Protein AF-A0AA35Y0D8-F1 (afdb_monomer)

Secondary structure (DSSP, 8-state):
---SS-PPPPPHHHHHHHHHHHHH-SSSPPPPHHHHHH----PPPPPPPSSPP------HHHHHHHHHHHHTT--

Radius of gyration: 23.93 Å; Cα contacts (8 Å, |Δi|>4): 8; chains: 1; bounding box: 60×32×38 Å

Organism: NCBI:txid2959299

Structure (mmCIF, N/CA/C/O backbone):
data_AF-A0AA35Y0D8-F1
#
_entry.id   AF-A0AA35Y0D8-F1
#
loop_
_atom_site.group_PDB
_atom_site.id
_atom_site.type_symbol
_atom_site.label_atom_id
_atom_site.label_alt_id
_atom_site.label_comp_id
_atom_site.label_asym_id
_atom_site.label_entity_id
_atom_site.label_seq_id
_atom_site.pdbx_PDB_ins_code
_atom_site.Cartn_x
_atom_site.Cartn_y
_atom_site.Cartn_z
_atom_site.occupancy
_atom_site.B_iso_or_equiv
_atom_site.auth_seq_id
_atom_site.auth_comp_id
_atom_site.auth_asym_id
_atom_site.auth_atom_id
_atom_site.pdbx_PDB_model_num
ATOM 1 N N . MET A 1 1 ? 6.339 -15.915 20.940 1.00 50.44 1 MET A N 1
ATOM 2 C CA . MET A 1 1 ? 7.181 -15.328 19.871 1.00 50.44 1 MET A CA 1
ATOM 3 C C . MET A 1 1 ? 7.415 -13.858 20.185 1.00 50.44 1 MET A C 1
ATOM 5 O O . MET A 1 1 ? 6.449 -13.148 20.436 1.00 50.44 1 MET A O 1
ATOM 9 N N . LYS A 1 2 ? 8.674 -13.412 20.236 1.00 41.44 2 LYS A N 1
ATOM 10 C CA . LYS A 1 2 ? 9.029 -12.003 20.467 1.00 41.44 2 LYS A CA 1
ATOM 11 C C . LYS A 1 2 ? 8.743 -11.226 19.176 1.00 41.44 2 LYS A C 1
ATOM 13 O O . LYS A 1 2 ? 9.258 -11.602 18.125 1.00 41.44 2 LYS A O 1
ATOM 18 N N . ARG A 1 3 ? 7.862 -10.220 19.223 1.00 59.38 3 ARG A N 1
ATOM 19 C CA . ARG A 1 3 ? 7.517 -9.412 18.039 1.00 59.38 3 ARG A CA 1
ATOM 20 C C . ARG A 1 3 ? 8.748 -8.612 17.602 1.00 59.38 3 ARG A C 1
ATOM 22 O O . ARG A 1 3 ? 9.474 -8.100 18.446 1.00 59.38 3 ARG A O 1
ATOM 29 N N . LYS A 1 4 ? 8.995 -8.569 16.290 1.00 61.78 4 LYS A N 1
ATOM 30 C CA . LYS A 1 4 ? 10.235 -8.059 15.676 1.00 61.78 4 LYS A CA 1
ATOM 31 C C . LYS A 1 4 ? 10.329 -6.522 15.631 1.00 61.78 4 LYS A C 1
ATOM 33 O O . LYS A 1 4 ? 11.375 -6.016 15.250 1.00 61.78 4 LYS A O 1
ATOM 38 N N . THR A 1 5 ? 9.274 -5.790 16.000 1.00 71.06 5 THR A N 1
ATOM 39 C CA . THR A 1 5 ? 9.208 -4.322 15.889 1.00 71.06 5 THR A CA 1
ATOM 40 C C . THR A 1 5 ? 8.424 -3.686 17.036 1.00 71.06 5 THR A C 1
ATOM 42 O O . THR A 1 5 ? 7.381 -4.216 17.431 1.00 71.06 5 THR A O 1
ATOM 45 N N . ASP A 1 6 ? 8.884 -2.516 17.491 1.00 81.38 6 ASP A N 1
ATOM 46 C CA . ASP A 1 6 ? 8.179 -1.613 18.414 1.00 81.38 6 ASP A CA 1
ATOM 47 C C . ASP A 1 6 ? 7.021 -0.904 17.690 1.00 81.38 6 ASP A C 1
ATOM 49 O O . ASP A 1 6 ? 7.059 0.291 17.404 1.00 81.38 6 ASP A O 1
ATOM 53 N N . LEU A 1 7 ? 5.995 -1.670 17.314 1.00 84.81 7 LEU A N 1
ATOM 54 C CA . LEU A 1 7 ? 4.795 -1.134 16.678 1.00 84.81 7 LEU A CA 1
ATOM 55 C C . LEU A 1 7 ? 3.832 -0.607 17.749 1.00 84.81 7 LEU A C 1
ATOM 57 O O . LEU A 1 7 ? 3.313 -1.389 18.550 1.00 84.81 7 LEU A O 1
ATOM 61 N N . ILE A 1 8 ? 3.582 0.703 17.732 1.00 88.69 8 ILE A N 1
ATOM 62 C CA . ILE A 1 8 ? 2.538 1.348 18.536 1.00 88.69 8 ILE A CA 1
ATOM 63 C C . ILE A 1 8 ? 1.196 1.093 17.846 1.00 88.69 8 ILE A C 1
ATOM 65 O O . ILE A 1 8 ? 1.037 1.408 16.668 1.00 88.69 8 ILE A O 1
ATOM 69 N N . TYR A 1 9 ? 0.260 0.477 18.565 1.00 89.62 9 TYR A N 1
ATOM 70 C CA . TYR A 1 9 ? -1.090 0.205 18.073 1.00 89.62 9 TYR A CA 1
ATOM 71 C C . TYR A 1 9 ? -2.031 1.348 18.489 1.00 89.62 9 TYR A C 1
ATOM 73 O O . TYR A 1 9 ? -1.824 1.882 19.583 1.00 89.62 9 TYR A O 1
ATOM 81 N N . PRO A 1 10 ? -3.035 1.717 17.672 1.00 94.56 10 PRO A N 1
ATOM 82 C CA . PRO A 1 10 ? -4.053 2.679 18.079 1.00 94.56 10 PRO A CA 1
ATOM 83 C C . PRO A 1 10 ? -4.753 2.258 19.374 1.00 94.56 10 PRO A C 1
ATOM 85 O O . PRO A 1 10 ? -4.973 1.071 19.627 1.00 94.56 10 PRO A O 1
ATOM 88 N N . THR A 1 11 ? -5.111 3.239 20.192 1.00 96.25 11 THR A N 1
ATOM 89 C CA . THR A 1 11 ? -6.062 3.046 21.291 1.00 96.25 11 THR A CA 1
ATOM 90 C C . THR A 1 11 ? -7.473 2.812 20.746 1.00 96.25 11 THR A C 1
ATOM 92 O O . THR A 1 11 ? -7.772 3.161 19.605 1.00 96.25 11 THR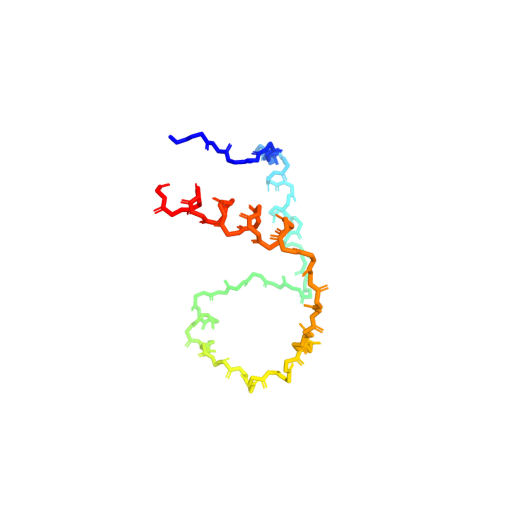 A O 1
ATOM 95 N N . ASP A 1 12 ? -8.376 2.278 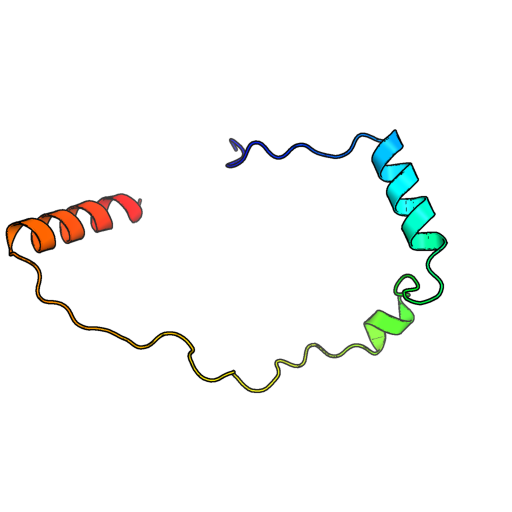21.570 1.00 96.94 12 ASP A N 1
ATOM 96 C CA . ASP A 1 12 ? -9.772 2.049 21.166 1.00 96.94 12 ASP A CA 1
ATOM 97 C C . ASP A 1 12 ? -10.487 3.351 20.749 1.00 96.94 12 ASP A C 1
ATOM 99 O O . ASP A 1 12 ? -11.338 3.354 19.856 1.00 96.94 12 ASP A O 1
ATOM 103 N N . GLU A 1 13 ? -10.130 4.478 21.373 1.00 97.12 13 GLU A N 1
ATOM 104 C CA . GLU A 1 13 ? -10.675 5.796 21.032 1.00 97.12 13 GLU A CA 1
ATOM 105 C C . GLU A 1 13 ? -10.203 6.270 19.653 1.00 97.12 13 GLU A C 1
ATOM 107 O O . GLU A 1 13 ? -11.004 6.774 18.856 1.00 97.12 13 GLU A O 1
ATOM 112 N N . GLU A 1 14 ? -8.915 6.083 19.358 1.00 97.00 14 GLU A N 1
ATOM 113 C CA . GLU A 1 14 ? -8.318 6.395 18.058 1.00 97.00 14 GLU A CA 1
ATOM 114 C C . GLU A 1 14 ? -8.873 5.477 16.966 1.00 97.00 14 GLU A C 1
ATOM 116 O O . GLU A 1 14 ? -9.256 5.959 15.902 1.00 97.00 14 GLU A O 1
ATOM 121 N N . GLU A 1 15 ? -9.016 4.183 17.248 1.00 97.00 15 GLU A N 1
ATOM 122 C CA . GLU A 1 15 ? -9.639 3.201 16.356 1.00 97.00 15 GLU A CA 1
ATOM 123 C C . GLU A 1 15 ? -11.081 3.610 16.008 1.00 97.00 15 GLU A C 1
ATOM 125 O O . GLU A 1 15 ? -11.479 3.643 14.841 1.00 97.00 15 GLU A O 1
ATOM 130 N N . ALA A 1 16 ? -11.873 4.013 17.008 1.00 96.56 16 ALA A N 1
ATOM 131 C CA . ALA A 1 16 ? -13.231 4.501 16.783 1.00 96.56 16 ALA A CA 1
ATOM 132 C C . ALA A 1 16 ? -13.259 5.804 15.965 1.00 96.56 16 ALA A C 1
ATOM 134 O O . ALA A 1 16 ? -14.184 6.015 15.177 1.00 96.56 16 ALA A O 1
ATOM 135 N N . ALA A 1 17 ? -12.280 6.696 16.146 1.00 97.25 17 ALA A N 1
ATOM 136 C CA . ALA A 1 17 ? -12.160 7.921 15.358 1.00 97.25 17 ALA A CA 1
ATOM 137 C C . ALA A 1 17 ? -11.806 7.637 13.892 1.00 97.25 17 ALA A C 1
ATOM 139 O O . ALA A 1 17 ? -12.420 8.228 13.002 1.00 97.25 17 ALA A O 1
ATOM 140 N N . ILE A 1 18 ? -10.890 6.700 13.647 1.00 95.31 18 ILE A N 1
ATOM 141 C CA . ILE A 1 18 ? -10.515 6.239 12.305 1.00 95.31 18 ILE A CA 1
ATOM 142 C C . ILE A 1 18 ? -11.737 5.652 11.592 1.00 95.31 18 ILE A C 1
ATOM 144 O O . ILE A 1 18 ? -12.060 6.086 10.487 1.00 95.31 18 ILE A O 1
ATOM 148 N N . ASN A 1 19 ? -12.481 4.760 12.253 1.00 95.12 19 ASN A N 1
ATOM 149 C CA . ASN A 1 19 ? -13.681 4.141 11.678 1.00 95.12 19 ASN A CA 1
ATOM 150 C C . ASN A 1 19 ? -14.778 5.169 11.349 1.00 95.12 19 ASN A C 1
ATOM 152 O O . ASN A 1 19 ? -15.418 5.080 10.302 1.00 95.12 19 ASN A O 1
ATOM 156 N N . ARG A 1 20 ? -14.970 6.202 12.185 1.00 94.75 20 ARG A N 1
ATOM 157 C CA . ARG A 1 20 ? -15.890 7.312 11.860 1.00 94.75 20 ARG A CA 1
ATOM 158 C C . ARG A 1 20 ? -15.444 8.098 10.631 1.00 94.75 20 ARG A C 1
ATOM 160 O O . ARG A 1 20 ? -16.298 8.497 9.847 1.00 94.75 20 ARG A O 1
ATOM 167 N N . GLY A 1 21 ? -14.142 8.338 10.489 1.00 93.69 21 GLY A N 1
ATOM 168 C CA . GLY A 1 21 ? -13.580 9.035 9.333 1.00 93.69 21 GLY A CA 1
ATOM 169 C C . GLY A 1 21 ? -13.796 8.257 8.037 1.00 93.69 21 GLY A C 1
ATOM 170 O O . GLY A 1 21 ? -14.301 8.825 7.075 1.00 93.69 21 GLY A O 1
ATOM 171 N N . ILE A 1 22 ? -13.503 6.951 8.047 1.00 93.88 22 ILE A N 1
ATOM 172 C CA . ILE A 1 22 ? -13.726 6.051 6.902 1.00 93.88 22 ILE A CA 1
ATOM 173 C C . ILE A 1 22 ? -15.201 6.076 6.476 1.00 93.88 22 ILE A C 1
ATOM 175 O O . ILE A 1 22 ? -15.498 6.253 5.300 1.00 93.88 22 ILE A O 1
ATOM 179 N N . ALA A 1 23 ? -16.133 5.991 7.430 1.00 92.62 23 ALA A N 1
ATOM 180 C CA . ALA A 1 23 ? -17.568 5.989 7.137 1.00 92.62 23 ALA A CA 1
ATOM 181 C C . ALA A 1 23 ? -18.111 7.318 6.568 1.00 92.62 23 ALA A C 1
ATOM 183 O O . ALA A 1 23 ? -19.200 7.336 5.994 1.00 92.62 23 ALA A O 1
ATOM 184 N N . GLN A 1 24 ? -17.401 8.435 6.757 1.00 94.38 24 GLN A N 1
ATOM 185 C CA . GLN A 1 24 ? -17.803 9.759 6.264 1.00 94.38 24 GLN A CA 1
ATOM 186 C C . GLN A 1 24 ? -17.213 10.094 4.886 1.00 94.38 24 GLN A C 1
ATOM 188 O O . GLN A 1 24 ? -17.637 11.078 4.276 1.00 94.38 24 GLN A O 1
ATOM 193 N N . ASP A 1 25 ? -16.260 9.301 4.392 1.00 94.25 25 ASP A N 1
ATOM 194 C CA . ASP A 1 25 ? -15.610 9.524 3.103 1.00 94.25 25 ASP A CA 1
ATOM 195 C C . ASP A 1 25 ? -16.504 9.055 1.943 1.00 94.25 25 ASP A C 1
ATOM 197 O O . ASP A 1 25 ? -16.640 7.864 1.658 1.00 94.25 25 ASP A O 1
ATOM 201 N N . ALA A 1 26 ? -17.136 10.015 1.264 1.00 93.06 26 ALA A N 1
ATOM 202 C CA . ALA A 1 26 ? -18.015 9.743 0.131 1.00 93.06 26 ALA A CA 1
ATOM 203 C C . ALA A 1 26 ? -17.260 9.306 -1.137 1.00 93.06 26 ALA A C 1
ATOM 205 O O . ALA A 1 26 ? -17.842 8.616 -1.978 1.00 93.06 26 ALA A O 1
ATOM 206 N N . ASP A 1 27 ? -15.989 9.694 -1.283 1.00 95.81 27 ASP A N 1
ATOM 207 C CA . ASP A 1 27 ? -15.175 9.365 -2.458 1.00 95.81 27 ASP A CA 1
ATOM 208 C C . ASP A 1 27 ? -14.569 7.957 -2.352 1.00 95.81 27 ASP A C 1
ATOM 210 O O . ASP A 1 27 ? -14.197 7.357 -3.366 1.00 95.81 27 ASP A O 1
ATOM 214 N N . ASN A 1 28 ? -14.500 7.404 -1.138 1.00 91.94 28 ASN A N 1
ATOM 215 C CA . ASN A 1 28 ? -13.935 6.088 -0.864 1.00 91.94 28 ASN A CA 1
ATOM 216 C C . ASN A 1 28 ? -14.814 5.265 0.105 1.00 91.94 28 ASN A C 1
ATOM 218 O O . ASN A 1 28 ? -14.427 5.042 1.254 1.00 91.94 28 ASN A O 1
ATOM 222 N N . PRO A 1 29 ? -15.988 4.782 -0.346 1.00 91.12 29 PRO A N 1
ATOM 223 C CA . PRO A 1 29 ? -16.881 3.984 0.487 1.00 91.12 29 PRO A CA 1
ATOM 224 C C . PRO A 1 29 ? -16.276 2.617 0.849 1.00 91.12 29 PRO A C 1
ATOM 226 O O . PRO A 1 29 ? -15.473 2.049 0.104 1.00 91.12 29 PRO A O 1
ATOM 229 N N . GLU A 1 30 ? -16.717 2.042 1.970 1.00 91.31 30 GLU A N 1
ATOM 230 C CA . GLU A 1 30 ? -16.306 0.695 2.376 1.00 91.31 30 GLU A CA 1
ATOM 231 C C . GLU A 1 30 ? -16.743 -0.380 1.368 1.00 91.31 30 GLU A C 1
ATOM 233 O O . GLU A 1 30 ? -17.857 -0.370 0.839 1.00 91.31 30 GLU A O 1
ATOM 238 N N . LEU A 1 31 ? -15.858 -1.353 1.1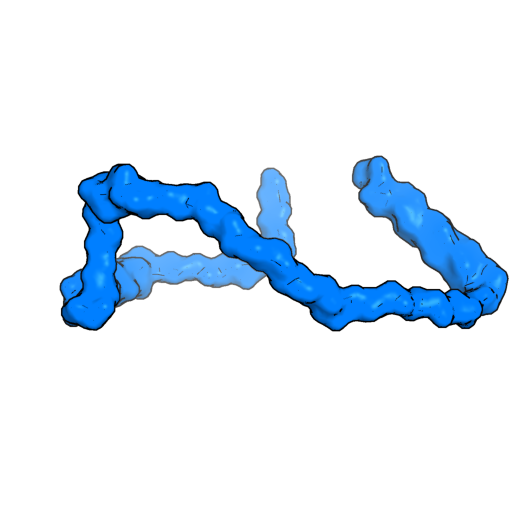31 1.00 91.19 31 LEU A N 1
ATOM 239 C CA . LEU A 1 31 ? -16.116 -2.457 0.212 1.00 91.19 31 LEU A CA 1
ATOM 240 C C . LEU A 1 31 ? -17.155 -3.424 0.782 1.00 91.19 31 LEU A C 1
ATOM 242 O O . LEU A 1 31 ? -16.991 -3.983 1.868 1.00 91.19 31 LEU A O 1
ATOM 246 N N . THR A 1 32 ? -18.191 -3.707 -0.000 1.00 92.94 32 THR A N 1
ATOM 247 C CA . THR A 1 32 ? -19.224 -4.680 0.358 1.00 92.94 32 THR A CA 1
ATOM 248 C C . THR A 1 32 ? -18.812 -6.105 -0.014 1.00 92.94 32 THR A C 1
ATOM 250 O O . THR A 1 32 ? -17.972 -6.339 -0.886 1.00 92.94 32 THR A O 1
ATOM 253 N N . ALA A 1 33 ? -19.484 -7.103 0.568 1.00 91.81 33 ALA A N 1
ATOM 254 C CA . ALA A 1 33 ? -19.331 -8.506 0.160 1.00 91.81 33 ALA A CA 1
ATOM 255 C C . ALA A 1 33 ? -19.602 -8.726 -1.346 1.00 91.81 33 ALA A C 1
ATOM 257 O O . ALA A 1 33 ? -18.961 -9.561 -1.989 1.00 91.81 33 ALA A O 1
ATOM 258 N N . GLY A 1 34 ? -20.530 -7.952 -1.921 1.00 93.38 34 GLY A N 1
ATOM 259 C CA . GLY A 1 34 ? -20.829 -7.975 -3.351 1.00 93.38 34 GLY A CA 1
ATOM 260 C C . GLY A 1 34 ? -19.656 -7.489 -4.204 1.00 93.38 34 GLY A C 1
ATOM 261 O O . GLY A 1 34 ? -19.390 -8.074 -5.256 1.00 93.38 34 GLY A O 1
ATO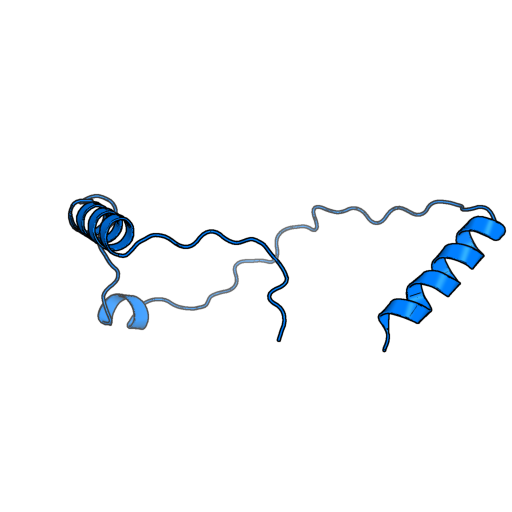M 262 N N . ASP A 1 35 ? -18.906 -6.494 -3.733 1.00 92.62 35 ASP A N 1
ATOM 263 C CA . ASP A 1 35 ? -17.728 -5.973 -4.434 1.00 92.62 35 ASP A CA 1
ATOM 264 C C . ASP A 1 35 ? -16.620 -7.022 -4.495 1.00 92.62 35 ASP A C 1
ATOM 266 O O . ASP A 1 35 ? -16.087 -7.299 -5.574 1.00 92.62 35 ASP A O 1
ATOM 270 N N . PHE A 1 36 ? -16.362 -7.713 -3.380 1.00 89.94 36 PHE A N 1
ATOM 271 C CA . PHE A 1 36 ? -15.394 -8.813 -3.338 1.00 89.94 36 PHE A CA 1
ATOM 272 C C . PHE A 1 36 ? -15.733 -9.940 -4.321 1.00 89.94 36 PHE A C 1
ATOM 274 O O . PHE A 1 36 ? -14.826 -10.510 -4.925 1.00 89.94 36 PHE A O 1
ATOM 281 N N . SER A 1 37 ? -17.019 -10.236 -4.539 1.00 89.19 37 SER A N 1
ATOM 282 C CA . SER A 1 37 ? -17.441 -11.265 -5.505 1.00 89.19 37 SER A CA 1
ATOM 283 C C . SER A 1 37 ? -17.139 -10.899 -6.966 1.00 89.19 37 SER A C 1
ATOM 285 O O . SER A 1 37 ? -16.973 -11.780 -7.812 1.00 89.19 37 SER A O 1
ATOM 287 N N . ARG A 1 38 ? -17.056 -9.597 -7.274 1.00 89.69 38 ARG A N 1
ATOM 288 C CA . ARG A 1 38 ? -16.794 -9.067 -8.622 1.00 89.69 38 ARG A CA 1
ATOM 289 C C . ARG A 1 38 ? -15.307 -8.825 -8.875 1.00 89.69 38 ARG A C 1
ATOM 291 O O . ARG A 1 38 ? -14.873 -8.833 -10.029 1.00 89.69 38 ARG A O 1
ATOM 298 N N . MET A 1 39 ? -14.524 -8.621 -7.819 1.00 89.69 39 MET A N 1
ATOM 299 C CA . MET A 1 39 ? -13.079 -8.434 -7.902 1.00 89.69 39 MET A CA 1
ATOM 300 C C . MET A 1 39 ? -12.380 -9.728 -8.327 1.00 89.69 39 MET A C 1
ATOM 302 O O . MET A 1 39 ? -12.525 -10.784 -7.715 1.00 89.69 39 ME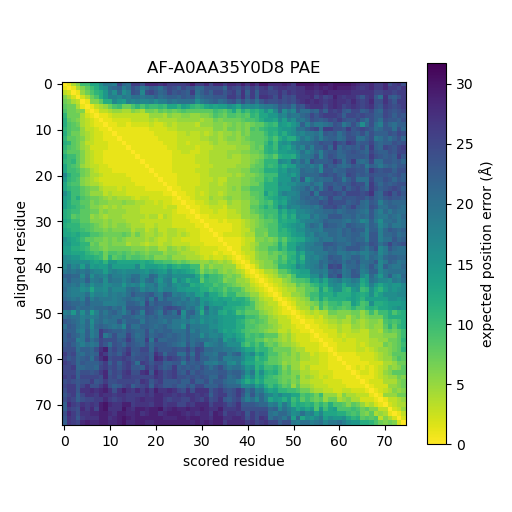T A O 1
ATOM 306 N N . LYS A 1 40 ? -11.563 -9.648 -9.378 1.00 84.94 40 LYS A N 1
ATOM 307 C CA . LYS A 1 40 ? -10.738 -10.768 -9.842 1.00 84.94 40 LYS A CA 1
ATOM 308 C C . LYS A 1 40 ? -9.298 -10.543 -9.402 1.00 84.94 40 LYS A C 1
ATOM 310 O O . LYS A 1 40 ? -8.740 -9.474 -9.634 1.00 84.94 40 LYS A O 1
ATOM 315 N N . ARG A 1 41 ? -8.657 -11.563 -8.822 1.00 78.50 41 ARG A N 1
ATOM 316 C CA . ARG A 1 41 ? -7.209 -11.541 -8.553 1.00 78.50 41 ARG A CA 1
ATOM 317 C C . ARG A 1 41 ? -6.444 -11.720 -9.862 1.00 78.50 41 ARG A C 1
ATOM 319 O O . ARG A 1 41 ? -5.949 -12.800 -10.166 1.00 78.50 41 ARG A O 1
ATOM 326 N N . THR A 1 42 ? -6.367 -10.667 -10.661 1.00 84.94 42 THR A N 1
ATOM 327 C CA . THR A 1 42 ? -5.560 -10.651 -11.880 1.00 84.94 42 THR A CA 1
ATOM 328 C C . THR A 1 42 ? -4.211 -10.027 -11.572 1.00 84.94 42 THR A C 1
ATOM 330 O O . THR A 1 42 ? -4.124 -8.846 -11.237 1.00 84.94 42 THR A O 1
ATOM 333 N N . ARG A 1 43 ? -3.137 -10.809 -11.699 1.00 80.38 43 ARG A N 1
ATOM 334 C CA . ARG A 1 43 ? -1.790 -10.241 -11.745 1.00 80.38 43 ARG A CA 1
ATOM 335 C C . ARG A 1 43 ? -1.671 -9.489 -13.071 1.00 80.38 43 ARG A C 1
ATOM 337 O O . ARG A 1 43 ? -1.840 -10.088 -14.129 1.00 80.38 43 ARG A O 1
ATOM 344 N N . GLY A 1 44 ? -1.407 -8.186 -13.009 1.00 83.62 44 GLY A N 1
ATOM 345 C CA . GLY A 1 44 ? -1.059 -7.419 -14.205 1.00 83.62 44 GLY A CA 1
ATOM 346 C C . GLY A 1 44 ? 0.233 -7.950 -14.844 1.00 83.62 44 GLY A C 1
ATOM 347 O O . GLY A 1 44 ? 0.957 -8.725 -14.208 1.00 83.62 44 GLY A O 1
ATOM 348 N N . PRO A 1 45 ? 0.561 -7.539 -16.078 1.00 87.38 45 PRO A N 1
ATOM 349 C CA . PRO A 1 45 ? 1.831 -7.891 -16.702 1.00 87.38 45 PRO A CA 1
ATOM 350 C C . PRO A 1 45 ? 2.999 -7.641 -15.744 1.00 87.38 45 PRO A C 1
ATOM 352 O O . PRO A 1 45 ? 3.027 -6.632 -15.031 1.00 87.38 45 PRO A O 1
ATOM 355 N N . GLN A 1 46 ? 3.952 -8.574 -15.693 1.00 86.50 46 GLN A N 1
ATOM 356 C CA . GLN A 1 46 ? 5.149 -8.374 -14.887 1.00 86.50 46 GLN A CA 1
ATOM 357 C C . GLN A 1 46 ? 5.846 -7.099 -15.365 1.00 86.50 46 GLN A C 1
ATOM 359 O O . GLN A 1 46 ? 6.248 -7.004 -16.522 1.00 86.50 46 GLN A O 1
ATOM 364 N N . LYS A 1 47 ? 5.967 -6.113 -14.470 1.00 84.38 47 LYS A N 1
ATOM 365 C CA . LYS A 1 47 ? 6.737 -4.899 -14.746 1.00 84.38 47 LYS A CA 1
ATOM 366 C C . LYS A 1 47 ? 8.180 -5.282 -15.067 1.00 84.38 47 LYS A C 1
ATOM 368 O O . LYS A 1 47 ? 8.697 -6.263 -14.524 1.00 84.38 47 LYS A O 1
ATOM 373 N N . ALA A 1 48 ? 8.818 -4.489 -15.923 1.00 86.25 48 ALA A N 1
ATOM 374 C CA . ALA A 1 48 ? 10.237 -4.645 -16.198 1.00 86.25 48 ALA A CA 1
ATOM 375 C C . ALA A 1 48 ? 11.034 -4.656 -14.873 1.00 86.25 48 ALA A C 1
ATOM 377 O O . ALA A 1 48 ? 10.697 -3.891 -13.959 1.00 86.25 48 ALA A O 1
ATOM 378 N N . PRO A 1 49 ? 12.061 -5.513 -14.735 1.00 84.38 49 PRO A N 1
ATOM 379 C CA . PRO A 1 49 ? 12.921 -5.504 -13.559 1.00 84.38 49 PRO A CA 1
ATOM 380 C C . PRO A 1 49 ? 13.565 -4.123 -13.390 1.00 84.38 49 PRO A C 1
ATOM 382 O O . PRO A 1 49 ? 14.326 -3.684 -14.245 1.00 84.38 49 PRO A O 1
ATOM 385 N N . LEU A 1 50 ? 13.262 -3.432 -12.287 1.00 89.00 50 LEU A N 1
ATOM 386 C CA . LEU A 1 50 ? 13.885 -2.137 -11.978 1.00 89.00 50 LEU A CA 1
ATOM 387 C C . LEU A 1 50 ? 15.355 -2.289 -11.565 1.00 89.00 50 LEU A C 1
ATOM 389 O O . LEU A 1 50 ? 16.145 -1.365 -11.730 1.00 89.00 50 LEU A O 1
ATOM 393 N N . LYS A 1 51 ? 15.721 -3.446 -11.001 1.00 90.00 51 LYS A N 1
ATOM 394 C CA . LYS A 1 51 ? 17.077 -3.722 -10.524 1.00 90.00 51 LYS A CA 1
ATOM 395 C C . LYS A 1 51 ? 17.904 -4.347 -11.641 1.00 90.00 51 LYS A C 1
ATOM 397 O O . LYS A 1 51 ? 17.530 -5.391 -12.172 1.00 90.00 51 LYS A O 1
ATOM 402 N N . GLN A 1 52 ? 19.036 -3.723 -11.949 1.00 88.94 52 GLN A N 1
ATOM 403 C CA . GLN A 1 52 ? 20.043 -4.289 -12.839 1.00 88.94 52 GLN A CA 1
ATOM 404 C C . GLN A 1 52 ? 20.992 -5.181 -12.027 1.00 88.94 52 GLN A C 1
ATOM 406 O O . GLN A 1 52 ? 21.451 -4.752 -10.965 1.00 88.94 52 GLN A O 1
ATOM 411 N N . PRO A 1 53 ? 21.289 -6.411 -12.482 1.00 89.88 53 PRO A N 1
ATOM 412 C CA . PRO A 1 53 ? 22.330 -7.209 -11.858 1.00 89.88 53 PRO A CA 1
ATOM 413 C C . PRO A 1 53 ? 23.678 -6.530 -12.106 1.00 89.88 53 PRO A C 1
ATOM 415 O O . PRO A 1 53 ? 24.031 -6.231 -13.246 1.00 89.88 53 PRO A O 1
ATOM 418 N N . VAL A 1 54 ? 24.427 -6.286 -11.036 1.00 92.12 54 VAL A N 1
ATOM 419 C CA . VAL A 1 54 ? 25.783 -5.738 -11.108 1.00 92.12 54 VAL A CA 1
ATOM 420 C C . VAL A 1 54 ? 26.766 -6.757 -10.558 1.00 92.12 54 VAL A C 1
ATOM 422 O O . VAL A 1 54 ? 26.528 -7.375 -9.523 1.00 92.12 54 VAL A O 1
ATOM 425 N N . SER A 1 55 ? 27.876 -6.938 -11.265 1.00 92.81 55 SER A N 1
ATOM 426 C CA . SER A 1 55 ? 29.007 -7.738 -10.807 1.00 92.81 55 SER A CA 1
ATOM 427 C C . SER A 1 55 ? 30.102 -6.809 -10.300 1.00 92.81 55 SER A C 1
ATOM 429 O O . SER A 1 55 ? 30.548 -5.929 -11.037 1.00 92.81 55 SER A O 1
ATOM 431 N N . MET A 1 56 ? 30.566 -7.030 -9.076 1.00 91.94 56 MET A N 1
ATOM 432 C CA . MET A 1 56 ? 31.720 -6.337 -8.507 1.00 91.94 56 MET A CA 1
ATOM 433 C C . MET A 1 56 ? 32.770 -7.353 -8.076 1.00 91.94 56 MET A C 1
ATOM 435 O O . MET A 1 56 ? 32.436 -8.455 -7.644 1.00 91.94 56 MET A O 1
ATOM 439 N N . ARG A 1 57 ? 34.044 -6.988 -8.226 1.00 92.62 57 ARG A N 1
ATOM 440 C CA . ARG A 1 57 ? 35.144 -7.775 -7.672 1.00 92.62 57 ARG A CA 1
ATOM 441 C C . ARG A 1 57 ? 35.329 -7.368 -6.222 1.00 92.62 57 ARG A C 1
ATOM 443 O O . ARG A 1 57 ? 35.389 -6.180 -5.927 1.00 92.62 57 ARG A O 1
ATOM 450 N N . LEU A 1 58 ? 35.403 -8.364 -5.357 1.00 91.56 58 LEU A N 1
ATOM 451 C CA . LEU A 1 58 ? 35.698 -8.195 -3.945 1.00 91.56 58 LEU A CA 1
ATOM 452 C C . LEU A 1 58 ? 37.062 -8.822 -3.673 1.00 91.56 58 LEU A C 1
ATOM 454 O O . LEU A 1 58 ? 37.435 -9.795 -4.335 1.00 91.56 58 LEU A O 1
ATOM 458 N N . ASP A 1 59 ? 37.784 -8.286 -2.695 1.00 94.00 59 ASP A N 1
ATOM 459 C CA . ASP A 1 59 ? 38.996 -8.931 -2.204 1.00 94.00 59 ASP A CA 1
ATOM 460 C C . ASP A 1 59 ? 38.661 -10.281 -1.566 1.00 94.00 59 ASP A C 1
ATOM 462 O O . ASP A 1 59 ? 37.575 -10.479 -1.009 1.00 94.00 59 ASP A O 1
ATOM 466 N N . ALA A 1 60 ? 39.608 -11.218 -1.632 1.00 91.94 60 ALA A N 1
ATOM 467 C CA . ALA A 1 60 ? 39.406 -12.587 -1.163 1.00 91.94 60 ALA A CA 1
ATOM 468 C C . ALA A 1 60 ? 38.987 -12.654 0.319 1.00 91.9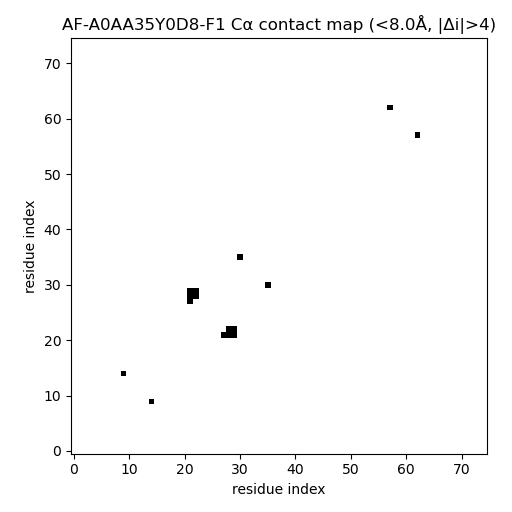4 60 ALA A C 1
ATOM 470 O O . ALA A 1 60 ? 38.167 -13.493 0.689 1.00 91.94 60 ALA A O 1
ATOM 471 N N . GLU A 1 61 ? 39.499 -11.744 1.154 1.00 94.88 61 GLU A N 1
ATOM 472 C CA . GLU A 1 61 ? 39.112 -11.636 2.563 1.00 94.88 61 GLU A CA 1
ATOM 473 C C . GLU A 1 61 ? 37.626 -11.280 2.725 1.00 94.88 61 GLU A C 1
ATOM 475 O O . GLU A 1 61 ? 36.909 -11.949 3.470 1.00 94.88 61 GLU A O 1
ATOM 480 N N . ILE A 1 62 ? 37.147 -10.277 1.981 1.00 90.25 62 ILE A N 1
ATOM 481 C CA . ILE A 1 62 ? 35.753 -9.815 2.017 1.00 90.25 62 ILE A CA 1
ATOM 482 C C . ILE A 1 62 ? 34.814 -10.883 1.455 1.00 90.25 62 ILE A C 1
ATOM 484 O O . ILE A 1 62 ? 33.777 -11.163 2.054 1.00 90.25 62 ILE A O 1
ATOM 488 N N . GLY A 1 63 ? 35.193 -11.529 0.349 1.00 87.62 63 GLY A N 1
ATOM 489 C CA . GLY A 1 63 ? 34.441 -12.659 -0.202 1.00 87.62 63 GLY A CA 1
ATOM 490 C C . GLY A 1 63 ? 34.304 -13.804 0.804 1.00 87.62 63 GLY A C 1
ATOM 491 O O . GLY A 1 63 ? 33.208 -14.321 1.003 1.00 87.62 63 GLY A O 1
ATOM 492 N N . GLY A 1 64 ? 35.390 -14.140 1.508 1.00 88.19 64 GLY A N 1
ATOM 493 C CA . GLY A 1 64 ? 35.376 -15.163 2.556 1.00 88.19 64 GLY A CA 1
ATOM 494 C C . GLY A 1 64 ? 34.575 -14.769 3.802 1.00 88.19 64 GLY A C 1
ATOM 495 O O . GLY A 1 64 ? 33.985 -15.635 4.445 1.00 88.19 64 GLY A O 1
ATOM 496 N N . LEU A 1 65 ? 34.535 -13.482 4.167 1.00 89.50 65 LEU A N 1
ATOM 497 C CA . LEU A 1 65 ? 33.687 -12.981 5.257 1.00 89.50 65 LEU A CA 1
ATOM 498 C C . LEU A 1 65 ? 32.199 -13.075 4.906 1.00 89.50 65 LEU A C 1
ATOM 500 O O . LEU A 1 65 ? 31.415 -13.511 5.748 1.00 89.50 65 LEU A O 1
ATOM 504 N N . LEU A 1 66 ? 31.825 -12.713 3.675 1.00 86.00 66 LEU A N 1
ATOM 505 C CA . LEU A 1 66 ? 30.442 -12.803 3.204 1.00 86.00 66 LEU A CA 1
ATOM 506 C C . LEU A 1 66 ? 29.953 -14.253 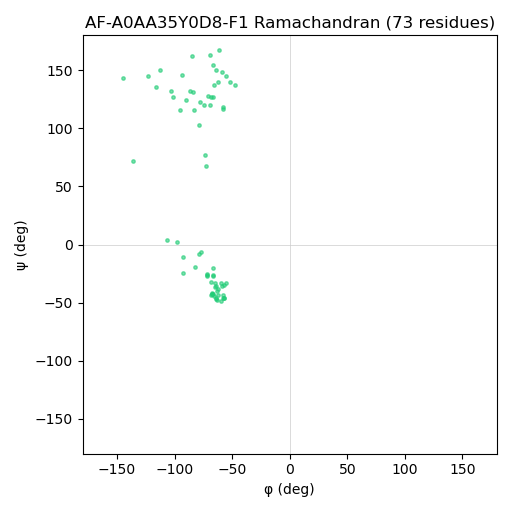3.170 1.00 86.00 66 LEU A C 1
ATOM 508 O O . LEU A 1 66 ? 28.888 -14.534 3.713 1.00 86.00 66 LEU A O 1
ATOM 512 N N . ASP A 1 67 ? 30.757 -15.168 2.628 1.00 85.88 67 ASP A N 1
ATOM 513 C CA . ASP A 1 67 ? 30.443 -16.602 2.590 1.00 85.88 67 ASP A CA 1
ATOM 514 C C . ASP A 1 67 ? 30.194 -17.167 3.998 1.00 85.88 67 ASP A C 1
ATOM 516 O O . ASP A 1 67 ? 29.165 -17.788 4.266 1.00 85.88 67 ASP A O 1
ATOM 520 N N . ARG A 1 68 ? 31.074 -16.831 4.955 1.00 84.44 68 ARG A N 1
ATOM 521 C CA . ARG A 1 68 ? 30.885 -17.212 6.359 1.00 84.44 68 ARG A CA 1
ATOM 522 C C . ARG A 1 68 ? 29.627 -16.607 6.959 1.00 84.44 68 ARG A C 1
ATOM 524 O O . ARG A 1 68 ? 28.929 -17.326 7.654 1.00 84.44 68 ARG A O 1
ATOM 531 N N . SER A 1 69 ? 29.335 -15.326 6.718 1.00 77.88 69 SER A N 1
ATOM 532 C CA . SER A 1 69 ? 28.134 -14.667 7.257 1.00 77.88 69 SER A CA 1
ATOM 533 C C . SER A 1 69 ? 26.831 -15.256 6.713 1.00 77.88 69 SER A C 1
ATOM 535 O O . SER A 1 69 ? 25.861 -15.355 7.455 1.00 77.88 69 SER A O 1
ATOM 537 N N . MET A 1 70 ? 26.832 -15.710 5.457 1.00 76.56 70 MET A N 1
ATOM 538 C CA . MET A 1 70 ? 25.664 -16.296 4.802 1.00 76.56 70 MET A CA 1
ATOM 539 C C . MET A 1 70 ? 25.331 -17.692 5.355 1.00 76.56 70 MET A C 1
ATOM 541 O O . MET A 1 70 ? 24.165 -18.076 5.383 1.00 76.56 70 MET A O 1
ATOM 545 N N . LEU A 1 71 ? 26.327 -18.414 5.884 1.00 70.94 71 LEU A N 1
ATOM 546 C CA . LEU A 1 71 ? 26.118 -19.674 6.606 1.00 70.94 71 LEU A CA 1
ATOM 547 C C . LEU A 1 71 ? 25.357 -19.504 7.938 1.00 70.94 71 LEU A C 1
ATOM 549 O O . LEU A 1 71 ? 24.688 -20.441 8.358 1.00 70.94 71 LEU A O 1
ATOM 553 N N . TRP A 1 72 ? 25.427 -18.338 8.596 1.00 57.34 72 TRP A N 1
ATOM 554 C CA . TRP A 1 72 ? 24.731 -18.081 9.875 1.00 57.34 72 TRP A CA 1
ATOM 555 C C . TRP A 1 72 ? 23.239 -17.763 9.717 1.00 57.34 72 TRP A C 1
ATOM 557 O O . TRP A 1 72 ? 22.530 -17.657 10.713 1.00 57.34 72 TRP A O 1
ATOM 567 N N . GLU A 1 73 ? 22.757 -17.580 8.488 1.00 61.22 73 GLU A N 1
ATOM 568 C CA . GLU A 1 73 ? 21.365 -17.212 8.196 1.00 61.22 73 GLU A CA 1
ATOM 569 C C . GLU A 1 73 ? 20.497 -18.429 7.810 1.00 61.22 73 GLU A C 1
ATOM 571 O O . GLU A 1 73 ? 19.319 -18.269 7.490 1.00 61.22 73 GLU A O 1
ATOM 576 N N . MET A 1 74 ? 21.074 -19.642 7.832 1.00 53.97 74 MET A N 1
ATOM 577 C CA . MET A 1 74 ? 20.452 -20.892 7.367 1.00 53.97 74 MET A CA 1
ATOM 578 C C . MET A 1 74 ? 20.004 -21.869 8.478 1.00 53.97 74 MET A C 1
ATOM 580 O O . MET A 1 74 ? 19.496 -22.936 8.131 1.00 53.97 74 MET A O 1
ATOM 584 N N . ASP A 1 75 ? 20.131 -21.506 9.762 1.00 48.62 75 ASP A N 1
ATOM 585 C CA . ASP A 1 75 ? 19.607 -22.250 10.932 1.00 48.62 75 ASP A CA 1
ATOM 586 C C . ASP A 1 75 ? 18.43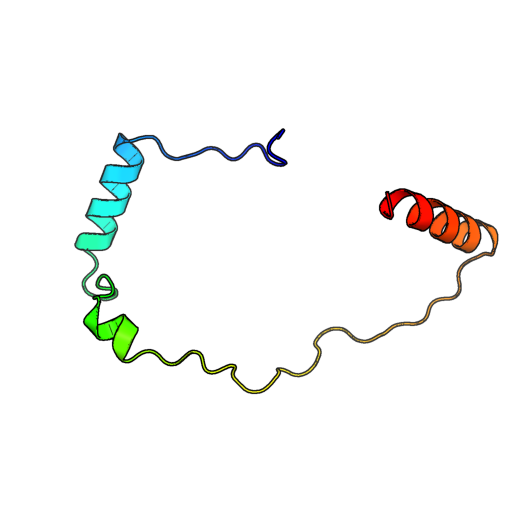9 -21.518 11.626 1.00 48.62 75 ASP A C 1
ATOM 588 O O . ASP A 1 75 ? 18.532 -20.282 11.833 1.00 48.62 75 ASP A O 1
#

pLDDT: mean 85.84, std 12.42, range [41.44, 97.25]

Solvent-accessible surface area (backbone atoms only — not comparable to full-atom values): 5271 Å² total; per-residue (Å²): 134,85,76,94,6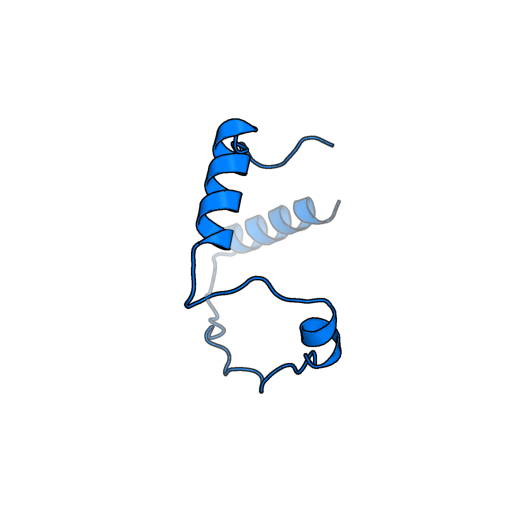2,96,73,84,73,79,51,74,68,54,48,53,51,50,54,54,52,50,74,66,36,83,93,59,65,81,85,48,77,70,52,60,75,70,60,73,96,70,82,71,82,83,71,77,78,86,72,77,93,80,90,79,91,69,56,70,67,59,51,52,50,51,55,56,57,58,62,69,74,76,118

Sequence (75 aa):
MKRKTDLIYPTDEEEAAINRGIAQDADNPELTAGDFSRMKRTRGPQKAPLKQPVSMRLDAEIGGLLDRSMLWEMD

Mean predicted aligned error: 13.64 Å

Foldseek 3Di:
DDDPDPDDDDDPVVVVVVVVVQCPDPPHHDDDPVNVVVDDPDDDPDPDPPDDDDDDDDPPVVVVVVVVVVVVVPD